Protein AF-K7FN26-F1 (afdb_monomer_lite)

Structure (mmCIF, N/CA/C/O backbone):
data_AF-K7FN26-F1
#
_entry.id   AF-K7FN26-F1
#
loop_
_atom_site.group_PDB
_atom_site.id
_atom_site.type_symbol
_atom_site.label_atom_id
_atom_site.label_alt_id
_atom_site.label_comp_id
_atom_site.label_asym_id
_atom_site.label_entity_id
_atom_site.label_seq_id
_atom_site.pdbx_PDB_ins_code
_atom_site.Cartn_x
_atom_site.Cartn_y
_atom_site.Cartn_z
_atom_site.occupancy
_atom_site.B_iso_or_equiv
_atom_site.auth_seq_id
_atom_site.auth_comp_id
_atom_site.auth_asym_id
_atom_site.auth_atom_id
_atom_site.pdbx_PDB_model_num
ATOM 1 N N . MET A 1 1 ? 41.117 -0.988 64.683 1.00 46.25 1 MET A N 1
ATOM 2 C CA . MET A 1 1 ? 39.860 -1.754 64.800 1.00 46.25 1 MET A CA 1
ATOM 3 C C . MET A 1 1 ? 40.185 -3.238 64.820 1.00 46.25 1 MET A C 1
ATOM 5 O O . MET A 1 1 ? 40.950 -3.681 63.975 1.00 46.25 1 MET A O 1
ATOM 9 N N . MET A 1 2 ? 39.641 -3.972 65.790 1.00 44.50 2 MET A N 1
ATOM 10 C CA . MET A 1 2 ? 39.672 -5.438 65.828 1.00 44.50 2 MET A CA 1
ATOM 11 C C . MET A 1 2 ? 38.716 -5.979 64.754 1.00 44.50 2 MET A C 1
ATOM 13 O O . MET A 1 2 ? 37.609 -5.458 64.628 1.00 44.50 2 MET A O 1
ATOM 17 N N . CYS A 1 3 ? 39.103 -7.019 64.018 1.00 46.50 3 CYS A N 1
ATOM 18 C CA . CYS A 1 3 ? 38.171 -7.849 63.253 1.00 46.50 3 CYS A CA 1
ATOM 19 C C . CYS A 1 3 ? 38.492 -9.327 63.509 1.00 46.50 3 CYS A C 1
ATOM 21 O O . CYS A 1 3 ? 39.639 -9.758 63.420 1.00 46.50 3 CYS A O 1
ATOM 23 N N . VAL A 1 4 ? 37.442 -10.035 63.914 1.00 48.75 4 VAL A N 1
ATOM 24 C CA . VAL A 1 4 ? 37.357 -11.402 64.445 1.00 48.75 4 VAL A CA 1
ATOM 25 C C . VAL A 1 4 ? 37.597 -12.450 63.340 1.00 48.75 4 VAL A C 1
ATOM 27 O O . VAL A 1 4 ? 37.192 -12.202 62.204 1.00 48.75 4 VAL A O 1
ATOM 30 N N . PRO A 1 5 ? 38.199 -13.624 63.626 1.00 56.97 5 PRO A N 1
ATOM 31 C CA . PRO A 1 5 ? 38.381 -14.692 62.640 1.00 56.97 5 PRO A CA 1
ATOM 32 C C . PRO A 1 5 ? 37.195 -15.674 62.627 1.00 56.97 5 PRO A C 1
ATOM 34 O O . PRO A 1 5 ? 36.808 -16.165 63.683 1.00 56.97 5 PRO A O 1
ATOM 37 N N . LEU A 1 6 ? 36.658 -16.016 61.448 1.00 45.41 6 LEU A N 1
ATOM 38 C CA . LEU A 1 6 ? 35.730 -17.143 61.211 1.00 45.41 6 LEU A CA 1
ATOM 39 C C . LEU A 1 6 ? 35.846 -17.626 59.741 1.00 45.41 6 LEU A C 1
ATOM 41 O O . LEU A 1 6 ? 36.320 -16.868 58.897 1.00 45.41 6 LEU A O 1
ATOM 45 N N . PRO A 1 7 ? 35.381 -18.840 59.387 1.00 49.19 7 PRO A N 1
ATOM 46 C CA . PRO A 1 7 ? 36.044 -20.125 59.576 1.00 49.19 7 PRO A CA 1
ATOM 47 C C . PRO A 1 7 ? 36.471 -20.741 58.222 1.00 49.19 7 PRO A C 1
ATOM 49 O O . PRO A 1 7 ? 36.108 -20.273 57.146 1.00 49.19 7 PRO A O 1
ATOM 52 N N . SER A 1 8 ? 37.265 -21.808 58.287 1.00 56.47 8 SER A N 1
ATOM 53 C CA . SER A 1 8 ? 37.773 -22.609 57.165 1.00 56.47 8 SER A CA 1
ATOM 54 C C . SER A 1 8 ? 36.706 -22.988 56.128 1.00 56.47 8 SER A C 1
ATOM 56 O O . SER A 1 8 ? 35.811 -23.778 56.424 1.00 56.47 8 SER A O 1
ATOM 58 N N . ALA A 1 9 ? 36.860 -22.485 54.899 1.00 49.41 9 ALA A N 1
ATOM 59 C CA . ALA A 1 9 ? 36.151 -22.977 53.724 1.00 49.41 9 ALA A CA 1
ATOM 60 C C . ALA A 1 9 ? 37.035 -23.975 52.962 1.00 49.41 9 ALA A C 1
ATOM 62 O O . ALA A 1 9 ? 38.175 -23.682 52.594 1.00 49.41 9 ALA A O 1
ATOM 63 N N . ASP A 1 10 ? 36.468 -25.159 52.778 1.00 57.00 10 ASP A N 1
ATOM 64 C CA . ASP A 1 10 ? 36.908 -26.292 51.974 1.00 57.00 10 ASP A CA 1
ATOM 65 C C . ASP A 1 10 ? 37.648 -25.876 50.685 1.00 57.00 10 ASP A C 1
ATOM 67 O O . ASP A 1 10 ? 37.103 -25.191 49.813 1.00 57.00 10 ASP A O 1
ATOM 71 N N . LYS A 1 11 ? 38.922 -26.267 50.557 1.00 59.78 11 LYS A N 1
ATOM 72 C CA . LYS A 1 11 ? 39.719 -26.019 49.349 1.00 59.78 11 LYS A CA 1
ATOM 73 C C . LYS A 1 11 ? 39.286 -27.015 48.279 1.00 59.78 11 LYS A C 1
ATOM 75 O O . LYS A 1 11 ? 39.733 -28.155 48.284 1.00 59.78 11 LYS A O 1
ATOM 80 N N . ASN A 1 12 ? 38.439 -26.572 47.355 1.00 60.25 12 ASN A N 1
ATOM 81 C CA . ASN A 1 12 ? 38.025 -27.360 46.198 1.00 60.25 12 ASN A CA 1
ATOM 82 C C . ASN A 1 12 ? 39.267 -27.776 45.365 1.00 60.25 12 ASN A C 1
ATOM 84 O O . ASN A 1 12 ? 39.916 -26.897 44.788 1.00 60.25 12 ASN A O 1
ATOM 88 N N . PRO A 1 13 ? 39.631 -29.073 45.284 1.00 61.75 13 PRO A N 1
ATOM 89 C CA . PRO A 1 13 ? 40.887 -29.521 44.671 1.00 61.75 13 PRO A CA 1
ATOM 90 C C . PRO A 1 13 ? 40.913 -29.386 43.139 1.00 61.75 13 PRO A C 1
ATOM 92 O O . PRO A 1 13 ? 41.942 -29.638 42.522 1.00 61.75 13 PRO A O 1
ATOM 95 N N . ALA A 1 14 ? 39.804 -28.976 42.513 1.00 63.62 14 ALA A N 1
ATOM 96 C CA . ALA A 1 14 ? 39.712 -28.769 41.067 1.00 63.62 14 ALA A CA 1
ATOM 97 C C . ALA A 1 14 ? 40.088 -27.345 40.609 1.00 63.62 14 ALA A C 1
ATOM 99 O O . ALA A 1 14 ? 40.192 -27.093 39.409 1.00 63.62 14 ALA A O 1
ATOM 100 N N . LEU A 1 15 ? 40.285 -26.400 41.534 1.00 62.78 15 LEU A N 1
ATOM 101 C CA . LEU A 1 15 ? 40.642 -25.019 41.205 1.00 62.78 15 LEU A CA 1
ATOM 102 C C . LEU A 1 15 ? 42.152 -24.798 41.350 1.00 62.78 15 LEU A C 1
ATOM 104 O O . LEU A 1 15 ? 42.611 -24.089 42.244 1.00 62.78 15 LEU A O 1
ATOM 108 N N . GLU A 1 16 ? 42.940 -25.392 40.451 1.00 65.25 16 GLU A N 1
ATOM 109 C CA . GLU A 1 16 ? 44.344 -25.003 40.299 1.00 65.25 16 GLU A CA 1
ATOM 110 C C . GLU A 1 16 ? 44.446 -23.636 39.613 1.00 65.25 16 GLU A C 1
ATOM 112 O O . GLU A 1 16 ? 43.967 -23.421 38.494 1.00 65.25 16 GLU A O 1
ATOM 117 N N . ILE A 1 17 ? 45.121 -22.697 40.276 1.00 68.12 17 ILE A N 1
ATOM 118 C CA . ILE A 1 17 ? 45.441 -21.385 39.715 1.00 68.12 17 ILE A 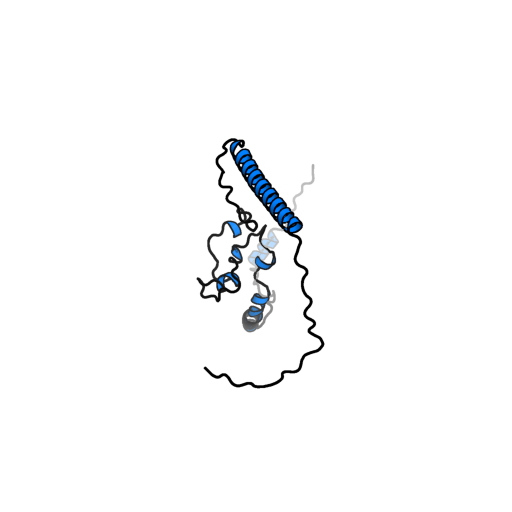CA 1
ATOM 119 C C . ILE A 1 17 ? 46.495 -21.582 38.616 1.00 68.12 17 ILE A C 1
ATOM 121 O O . ILE A 1 17 ? 47.694 -21.637 38.883 1.00 68.12 17 ILE A O 1
ATOM 125 N N . ARG A 1 18 ? 46.064 -21.672 37.353 1.00 67.81 18 ARG A N 1
ATOM 126 C CA . ARG A 1 18 ? 46.984 -21.649 36.206 1.00 67.81 18 ARG A CA 1
ATOM 127 C C . ARG A 1 18 ? 47.485 -20.226 35.973 1.00 67.81 18 ARG A C 1
ATOM 129 O O . ARG A 1 18 ? 46.754 -19.368 35.480 1.00 67.81 18 ARG A O 1
ATOM 136 N N . TYR A 1 19 ? 48.746 -19.974 36.314 1.00 66.81 19 TYR A N 1
ATOM 137 C CA . TYR A 1 19 ? 49.390 -18.686 36.073 1.00 66.81 19 TYR A CA 1
ATOM 138 C C . TYR A 1 19 ? 49.614 -18.470 34.568 1.00 66.81 19 TYR A C 1
ATOM 140 O O . TYR A 1 19 ? 50.294 -19.250 33.900 1.00 66.81 19 TYR A O 1
ATOM 148 N N . ARG A 1 20 ? 49.036 -17.402 34.007 1.00 60.53 20 ARG A N 1
ATOM 149 C CA . ARG A 1 20 ? 49.231 -17.036 32.598 1.00 60.53 20 ARG A CA 1
ATOM 150 C C . ARG A 1 20 ? 50.618 -16.416 32.440 1.00 60.53 20 ARG A C 1
ATOM 152 O O . ARG A 1 20 ? 50.865 -15.330 32.959 1.00 60.53 20 ARG A O 1
ATOM 159 N N . HIS A 1 21 ? 51.515 -17.088 31.716 1.00 70.56 21 HIS A N 1
ATOM 160 C CA . HIS A 1 21 ? 52.856 -16.562 31.451 1.00 70.56 21 HIS A CA 1
ATOM 161 C C . HIS A 1 21 ? 52.792 -15.161 30.829 1.00 70.56 21 HIS A C 1
ATOM 163 O O . HIS A 1 21 ? 52.072 -14.918 29.854 1.00 70.56 21 HIS A O 1
ATOM 169 N N . LYS A 1 22 ? 53.558 -14.239 31.420 1.00 64.62 22 LYS A N 1
ATOM 170 C CA . LYS A 1 22 ? 53.664 -12.849 30.980 1.00 64.62 22 LYS A CA 1
ATOM 171 C C . LYS A 1 22 ? 54.277 -12.819 29.579 1.00 64.62 22 LYS A C 1
ATOM 173 O O . LYS A 1 22 ? 55.342 -13.385 29.347 1.00 64.62 22 LYS A O 1
ATOM 178 N N . LYS A 1 23 ? 53.566 -12.200 28.636 1.00 58.09 23 LYS A N 1
ATOM 179 C CA . LYS A 1 23 ? 53.992 -12.077 27.240 1.00 58.09 23 LYS A CA 1
ATOM 180 C C . LYS A 1 23 ? 55.299 -11.270 27.195 1.00 58.09 23 LYS A C 1
ATOM 182 O O . LYS A 1 23 ? 55.423 -10.282 27.914 1.00 58.09 23 LYS A O 1
ATOM 187 N N . SER A 1 24 ? 56.283 -11.718 26.412 1.00 66.06 24 SER A N 1
ATOM 188 C CA . SER A 1 24 ? 57.562 -11.010 26.297 1.00 66.06 24 SER A CA 1
ATOM 189 C C . SER A 1 24 ? 57.347 -9.609 25.722 1.00 66.06 24 SER A C 1
ATOM 191 O O . SER A 1 24 ? 56.498 -9.405 24.851 1.00 66.06 24 SER A O 1
ATOM 193 N N . LYS A 1 25 ? 58.143 -8.651 26.206 1.00 67.44 25 LYS A N 1
ATOM 194 C CA . LYS A 1 25 ? 58.096 -7.232 25.821 1.00 67.44 25 LYS A CA 1
ATOM 195 C C . LYS A 1 25 ? 58.201 -7.031 24.300 1.00 67.44 25 LYS A C 1
ATOM 197 O O . LYS A 1 25 ? 57.577 -6.124 23.755 1.00 67.44 25 LYS A O 1
ATOM 202 N N . ASP A 1 26 ? 58.928 -7.903 23.603 1.00 66.00 26 ASP A N 1
ATOM 203 C CA . ASP A 1 26 ? 59.074 -7.873 22.142 1.00 66.00 26 ASP A CA 1
ATOM 204 C C . ASP A 1 26 ? 57.768 -8.213 21.408 1.00 66.00 26 ASP A C 1
ATOM 206 O O . ASP A 1 26 ? 57.387 -7.538 20.452 1.00 66.00 26 ASP A O 1
ATOM 210 N N . LYS A 1 27 ? 57.005 -9.184 21.922 1.00 66.62 27 LYS A N 1
ATOM 211 C CA . LYS A 1 27 ? 55.734 -9.638 21.334 1.00 66.62 27 LYS A CA 1
ATOM 212 C C . LYS A 1 27 ? 54.563 -8.683 21.623 1.00 66.62 27 LYS A C 1
ATOM 214 O O . LYS A 1 27 ? 53.466 -8.856 21.083 1.00 66.62 27 LYS A O 1
ATOM 219 N N . GLU A 1 28 ? 54.759 -7.710 22.512 1.00 67.56 28 GLU A N 1
ATOM 220 C CA . GLU A 1 28 ? 53.859 -6.563 22.694 1.00 67.56 28 GLU A CA 1
ATOM 221 C C . GLU A 1 28 ? 54.173 -5.451 21.683 1.00 67.56 28 GLU A C 1
ATOM 223 O O . GLU A 1 28 ? 53.250 -4.946 21.047 1.00 67.56 28 GLU A O 1
ATOM 228 N N . ARG A 1 29 ? 55.462 -5.158 21.447 1.00 70.25 29 ARG A N 1
ATOM 229 C CA . ARG A 1 29 ? 55.919 -4.179 20.442 1.00 70.25 29 ARG A CA 1
ATOM 230 C C . ARG A 1 29 ? 55.569 -4.573 19.009 1.00 70.25 29 ARG A C 1
ATOM 232 O O . ARG A 1 29 ? 55.258 -3.707 18.200 1.00 70.25 29 ARG A O 1
ATOM 239 N N . GLU A 1 30 ? 55.611 -5.861 18.674 1.00 68.75 30 GLU A N 1
ATOM 240 C CA . GLU A 1 30 ? 55.122 -6.348 17.373 1.00 68.75 30 GLU A CA 1
ATOM 241 C C . GLU A 1 30 ? 53.628 -6.084 17.185 1.00 68.75 30 GLU A C 1
ATOM 243 O O . GLU A 1 30 ? 53.237 -5.479 16.195 1.00 68.75 30 GLU A O 1
ATOM 248 N N . GLY A 1 31 ? 52.802 -6.404 18.185 1.00 72.06 31 GLY A N 1
ATOM 249 C CA . GLY A 1 31 ? 51.358 -6.171 18.095 1.00 72.06 31 GLY A CA 1
ATOM 250 C C . GLY A 1 31 ? 50.958 -4.692 18.034 1.00 72.06 31 GLY A C 1
ATOM 251 O O . GLY A 1 31 ? 49.868 -4.374 17.565 1.00 72.06 31 GLY A O 1
ATOM 252 N N . GLU A 1 32 ? 51.804 -3.781 18.517 1.00 76.56 32 GLU A N 1
ATOM 253 C CA . GLU A 1 32 ? 51.604 -2.335 18.373 1.00 76.56 32 GLU A CA 1
ATOM 254 C C . GLU A 1 32 ? 51.946 -1.851 16.956 1.00 76.56 32 GLU A C 1
ATOM 256 O O . GLU A 1 32 ? 51.178 -1.082 16.376 1.00 76.56 32 GLU A O 1
ATOM 261 N N . ARG A 1 33 ? 53.026 -2.380 16.361 1.00 76.25 33 ARG A N 1
ATOM 262 C CA . ARG A 1 33 ? 53.406 -2.112 14.964 1.00 76.25 33 ARG A CA 1
ATOM 263 C C . ARG A 1 33 ? 52.339 -2.594 13.977 1.00 76.25 33 ARG A C 1
ATOM 265 O O . ARG A 1 33 ? 51.912 -1.804 13.140 1.00 76.25 33 ARG A O 1
ATOM 272 N N . ASP A 1 34 ? 51.820 -3.810 14.149 1.00 78.88 34 ASP A N 1
ATOM 273 C CA . ASP A 1 34 ? 50.766 -4.367 13.281 1.00 78.88 34 ASP A CA 1
ATOM 274 C C . ASP A 1 34 ? 49.468 -3.540 13.328 1.00 78.88 34 ASP A C 1
ATOM 276 O O . ASP A 1 34 ? 48.755 -3.382 12.333 1.00 78.88 34 ASP A O 1
ATOM 280 N N . ARG A 1 35 ? 49.130 -2.996 14.506 1.00 79.81 35 ARG A N 1
ATOM 281 C CA . ARG A 1 35 ? 47.957 -2.123 14.668 1.00 79.81 35 ARG A CA 1
ATOM 282 C C . ARG A 1 35 ? 48.154 -0.780 13.977 1.00 79.81 35 ARG A C 1
ATOM 284 O O . ARG A 1 35 ? 47.208 -0.306 13.352 1.00 79.81 35 ARG A O 1
ATOM 291 N N . ALA A 1 36 ? 49.347 -0.196 14.082 1.00 86.12 36 ALA A N 1
ATOM 292 C CA . ALA A 1 36 ? 49.683 1.049 13.401 1.00 86.12 36 ALA A CA 1
ATOM 293 C C . ALA A 1 36 ? 49.643 0.874 11.874 1.00 86.12 36 ALA A C 1
ATOM 295 O O . ALA A 1 36 ? 49.016 1.675 11.187 1.00 86.12 36 ALA A O 1
ATOM 296 N N . GLU A 1 37 ? 50.207 -0.218 11.351 1.00 89.62 37 GLU A N 1
ATOM 297 C CA . GLU A 1 37 ? 50.178 -0.534 9.918 1.00 89.62 37 GLU A CA 1
ATOM 298 C C . GLU A 1 37 ? 48.743 -0.681 9.392 1.00 89.62 37 GLU A C 1
ATOM 300 O O . GLU A 1 37 ? 48.385 -0.130 8.348 1.00 89.62 37 GLU A O 1
ATOM 305 N N . LYS A 1 38 ? 47.875 -1.366 10.146 1.00 85.44 38 LYS A N 1
ATOM 306 C CA . LYS A 1 38 ? 46.468 -1.534 9.770 1.00 85.44 38 LYS A CA 1
ATOM 307 C C . LYS A 1 38 ? 45.685 -0.215 9.774 1.00 85.44 38 LYS A C 1
ATOM 309 O O . LYS A 1 38 ? 44.804 -0.038 8.930 1.00 85.44 38 LYS A O 1
ATOM 314 N N . ASP A 1 39 ? 45.968 0.689 10.712 1.00 89.06 39 ASP A N 1
ATOM 315 C CA . ASP A 1 39 ? 45.304 1.998 10.769 1.00 89.06 39 ASP A CA 1
ATOM 316 C C . ASP A 1 39 ? 45.756 2.909 9.617 1.00 89.06 39 ASP A C 1
ATOM 318 O O . ASP A 1 39 ? 44.926 3.546 8.967 1.00 89.06 39 ASP A O 1
ATOM 322 N N . GLU A 1 40 ? 47.044 2.874 9.271 1.00 90.62 40 GLU A N 1
ATOM 323 C CA . GLU A 1 40 ? 47.588 3.566 8.098 1.00 90.62 40 GLU A CA 1
ATOM 324 C C . GLU A 1 40 ? 46.989 3.033 6.787 1.00 90.62 40 GLU A C 1
ATOM 326 O O . GLU A 1 40 ? 46.565 3.812 5.930 1.00 90.62 40 GLU A O 1
ATOM 331 N N . LEU A 1 41 ? 46.835 1.711 6.651 1.00 90.31 41 LEU A N 1
ATOM 332 C CA . LEU A 1 41 ? 46.174 1.109 5.490 1.00 90.31 41 LEU A CA 1
ATOM 333 C C . LEU A 1 41 ? 44.708 1.560 5.370 1.00 90.31 41 LEU A C 1
ATOM 335 O O . LEU A 1 41 ? 44.220 1.836 4.271 1.00 90.31 41 LEU A O 1
ATOM 339 N N . ARG A 1 42 ? 44.002 1.674 6.502 1.00 89.94 42 ARG A N 1
ATOM 340 C CA . ARG A 1 42 ? 42.615 2.154 6.549 1.00 89.94 42 ARG A CA 1
ATOM 341 C C . ARG A 1 42 ? 42.507 3.625 6.143 1.00 89.94 42 ARG A C 1
ATOM 343 O O . ARG A 1 42 ? 41.605 3.955 5.372 1.00 89.94 42 ARG A O 1
ATOM 350 N N . LYS A 1 43 ? 43.413 4.490 6.611 1.00 91.00 43 LYS A N 1
ATOM 351 C CA . LYS A 1 43 ? 43.468 5.901 6.189 1.00 91.00 43 LYS A CA 1
ATOM 352 C C . LYS A 1 43 ? 43.749 6.023 4.695 1.00 91.00 43 LYS A C 1
ATOM 354 O O . LYS A 1 43 ? 43.023 6.728 4.000 1.00 91.00 43 LYS A O 1
ATOM 359 N N . LYS A 1 44 ? 44.717 5.259 4.180 1.00 90.94 44 LYS A N 1
ATOM 360 C CA . LYS A 1 44 ? 45.062 5.244 2.752 1.00 90.94 44 LYS A CA 1
ATOM 361 C C . LYS A 1 44 ? 43.897 4.774 1.875 1.00 90.94 44 LYS A C 1
ATOM 363 O O . LYS A 1 44 ? 43.637 5.354 0.827 1.00 90.94 44 LYS A O 1
ATOM 368 N N . ALA A 1 45 ? 43.141 3.766 2.316 1.00 86.31 45 ALA A N 1
ATOM 369 C CA . ALA A 1 45 ? 41.930 3.327 1.620 1.00 86.31 45 ALA A CA 1
ATOM 370 C C . ALA A 1 45 ? 40.832 4.407 1.609 1.00 86.31 45 ALA A C 1
ATOM 372 O O . ALA A 1 45 ? 40.129 4.567 0.611 1.00 86.31 45 ALA A O 1
ATOM 373 N N . GLN A 1 46 ? 40.694 5.166 2.700 1.00 86.62 46 GLN A N 1
ATOM 374 C CA . GLN A 1 46 ? 39.743 6.273 2.785 1.00 86.62 46 GLN A CA 1
ATOM 375 C C . GLN A 1 46 ? 40.134 7.431 1.855 1.00 86.62 46 GLN A C 1
ATOM 377 O O . GLN A 1 46 ? 39.269 7.999 1.193 1.00 86.62 46 GLN A O 1
ATOM 382 N N . GLU A 1 47 ? 41.426 7.738 1.753 1.00 84.56 47 GLU A N 1
ATOM 383 C CA . GLU A 1 47 ? 41.959 8.750 0.837 1.00 84.56 47 GLU A CA 1
ATOM 384 C C . GLU A 1 47 ? 41.726 8.371 -0.635 1.00 84.56 47 GLU A C 1
ATOM 386 O O . GLU A 1 47 ? 41.185 9.167 -1.403 1.00 84.56 47 GLU A O 1
ATOM 391 N N . LEU A 1 48 ? 42.007 7.117 -1.008 1.00 81.31 48 LEU A N 1
ATOM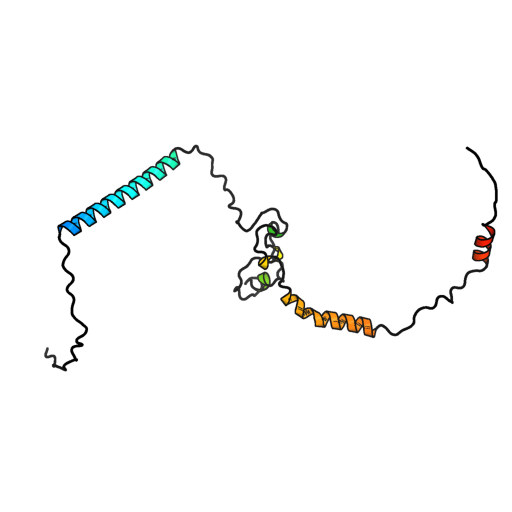 392 C CA . LEU A 1 48 ? 41.761 6.597 -2.361 1.00 81.31 48 LEU A CA 1
ATOM 393 C C . LEU A 1 48 ? 40.275 6.611 -2.757 1.00 81.31 48 LEU A C 1
ATOM 395 O O . LEU A 1 48 ? 39.949 6.755 -3.938 1.00 81.31 48 LEU A O 1
ATOM 399 N N . ALA A 1 49 ? 39.362 6.459 -1.794 1.00 81.56 49 ALA A N 1
ATOM 400 C CA . ALA A 1 49 ? 37.925 6.563 -2.040 1.00 81.56 49 ALA A CA 1
ATOM 401 C C . ALA A 1 49 ? 37.479 8.016 -2.290 1.00 81.56 49 ALA A C 1
ATOM 403 O O . ALA A 1 49 ? 36.573 8.258 -3.091 1.00 81.56 49 ALA A O 1
ATOM 404 N N . LEU A 1 50 ? 38.116 8.990 -1.631 1.00 75.12 50 LEU A N 1
ATOM 405 C CA . LEU A 1 50 ? 37.825 10.413 -1.824 1.00 75.12 50 LEU A CA 1
ATOM 406 C C . LEU A 1 50 ? 38.335 10.923 -3.177 1.00 75.12 50 LEU A C 1
ATOM 408 O O . LEU A 1 50 ? 37.640 11.711 -3.819 1.00 75.12 50 LEU A O 1
ATOM 412 N N . ASP A 1 51 ? 39.497 10.452 -3.635 1.00 73.56 51 ASP A N 1
ATOM 413 C CA . ASP A 1 51 ? 40.063 10.846 -4.931 1.00 73.56 51 ASP A CA 1
ATOM 414 C C . ASP A 1 51 ? 39.258 10.283 -6.119 1.00 73.56 51 ASP A C 1
ATOM 416 O O . ASP A 1 51 ? 38.913 11.013 -7.051 1.00 73.56 51 ASP A O 1
ATOM 420 N N . GLN A 1 52 ? 38.792 9.030 -6.018 1.00 69.44 52 GLN A N 1
ATOM 421 C CA . GLN A 1 52 ? 37.845 8.446 -6.984 1.00 69.44 52 GLN A CA 1
ATOM 422 C C . GLN A 1 52 ? 36.535 9.242 -7.098 1.00 69.44 52 GLN A C 1
ATOM 424 O O . GLN A 1 52 ? 35.942 9.314 -8.174 1.00 69.44 52 GLN A O 1
ATOM 429 N N . SER A 1 53 ? 36.098 9.884 -6.012 1.00 63.00 53 SER A N 1
ATOM 430 C CA . SER A 1 53 ? 34.900 10.731 -6.006 1.00 63.00 53 SER A CA 1
ATOM 431 C C . SER A 1 53 ? 35.112 12.073 -6.729 1.00 63.00 53 SER A C 1
ATOM 433 O O . SER A 1 53 ? 34.159 12.659 -7.237 1.00 63.00 53 SER A O 1
ATOM 435 N N . ARG A 1 54 ? 36.359 12.560 -6.826 1.00 65.69 54 ARG A N 1
ATOM 436 C CA . ARG A 1 54 ? 36.707 13.829 -7.496 1.00 65.69 54 ARG A CA 1
ATOM 437 C C . ARG A 1 54 ? 36.903 13.689 -9.010 1.00 65.69 54 ARG A C 1
ATOM 439 O O . ARG A 1 54 ? 36.731 14.672 -9.726 1.00 65.69 54 ARG A O 1
ATOM 446 N N . GLY A 1 55 ? 37.225 12.490 -9.503 1.00 57.97 55 GLY A N 1
ATOM 447 C CA . GLY A 1 55 ? 37.445 12.213 -10.932 1.00 57.97 55 GLY A CA 1
ATOM 448 C C . GLY A 1 55 ? 36.184 11.888 -11.749 1.00 57.97 55 GLY A C 1
ATOM 449 O O . GLY A 1 55 ? 36.230 11.883 -12.980 1.00 57.97 55 GLY A O 1
ATOM 450 N N . SER A 1 56 ? 35.043 11.630 -11.102 1.00 59.28 56 SER A N 1
ATOM 451 C CA . SER A 1 56 ? 33.781 11.373 -11.802 1.00 59.28 56 SER A CA 1
ATOM 452 C C . SER A 1 56 ? 33.114 12.691 -12.184 1.00 59.28 56 SER A C 1
ATOM 454 O O . SER A 1 56 ? 32.640 13.433 -11.325 1.00 59.28 56 SER A O 1
ATOM 456 N N . LYS A 1 57 ? 33.052 12.977 -13.489 1.00 54.91 57 LYS A N 1
ATOM 457 C CA . LYS A 1 57 ? 32.340 14.128 -14.054 1.00 54.91 57 LYS A CA 1
ATOM 458 C C . LYS A 1 57 ? 30.959 14.286 -13.408 1.00 54.91 57 LYS A C 1
ATOM 460 O O . LYS A 1 57 ? 30.171 13.343 -13.350 1.00 54.91 57 LYS A O 1
ATOM 465 N N . PHE A 1 58 ? 30.704 15.504 -12.945 1.00 54.84 58 PHE A N 1
ATOM 466 C CA . PHE A 1 58 ? 29.455 16.005 -12.390 1.00 54.84 58 PHE A CA 1
ATOM 467 C C . PHE A 1 58 ? 28.285 15.734 -13.348 1.00 54.84 58 PHE A C 1
ATOM 469 O O . PHE A 1 58 ? 27.971 16.532 -14.226 1.00 54.84 58 PHE A O 1
ATOM 476 N N . SER A 1 59 ? 27.636 14.586 -13.183 1.00 57.16 59 SER A N 1
ATOM 477 C CA . SER A 1 59 ? 26.201 14.493 -13.409 1.00 57.16 59 SER A CA 1
ATOM 478 C C . SER A 1 59 ? 25.560 14.792 -12.054 1.00 57.16 59 SER A C 1
ATOM 480 O O . SER A 1 59 ? 25.989 14.206 -11.052 1.00 57.16 59 SER A O 1
ATOM 482 N N . PRO A 1 60 ? 24.591 15.723 -11.958 1.00 53.59 60 PRO A N 1
ATOM 483 C CA . PRO A 1 60 ? 23.839 15.860 -10.722 1.00 53.59 60 PRO A CA 1
ATOM 484 C C . PRO A 1 60 ? 23.269 14.474 -10.412 1.00 53.59 60 PRO A C 1
ATOM 486 O O . PRO A 1 60 ? 22.839 13.795 -11.353 1.00 53.59 60 PRO A O 1
ATOM 489 N N . PRO A 1 61 ? 23.269 14.012 -9.148 1.00 51.91 61 PRO A N 1
ATOM 490 C CA . PRO A 1 61 ? 22.552 12.804 -8.822 1.00 51.91 61 PRO A CA 1
ATOM 491 C C . PRO A 1 61 ? 21.099 13.144 -9.126 1.00 51.91 61 PRO A C 1
ATOM 493 O O . PRO A 1 61 ? 20.419 13.784 -8.323 1.00 51.91 61 PRO A O 1
ATOM 496 N N . GLN A 1 62 ? 20.615 12.750 -10.311 1.00 59.28 62 GLN A N 1
ATOM 497 C CA . GLN A 1 62 ? 19.206 12.478 -10.484 1.00 59.28 62 GLN A CA 1
ATOM 498 C C . GLN A 1 62 ? 18.891 11.655 -9.257 1.00 59.28 62 GLN A C 1
ATOM 500 O O . GLN A 1 62 ? 19.509 10.608 -9.041 1.00 59.28 62 GLN A O 1
ATOM 505 N N . GLN A 1 63 ? 18.042 12.202 -8.392 1.00 58.47 63 GLN A N 1
ATOM 506 C CA . GLN A 1 63 ? 17.430 11.437 -7.338 1.00 58.47 63 GLN A CA 1
ATOM 507 C C . GLN A 1 63 ? 16.770 10.287 -8.083 1.00 58.47 63 GLN A C 1
ATOM 509 O O . GLN A 1 63 ? 15.656 10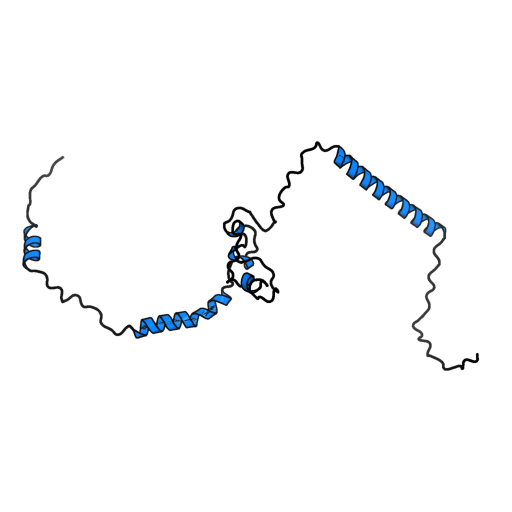.413 -8.585 1.00 58.47 63 GLN A O 1
ATOM 514 N N . GLN A 1 64 ? 17.496 9.182 -8.253 1.00 59.75 64 GLN A N 1
ATOM 515 C CA . GLN A 1 64 ? 16.917 7.909 -8.573 1.00 59.75 64 GLN A CA 1
ATOM 516 C C . GLN A 1 64 ? 16.023 7.713 -7.374 1.00 59.75 64 GLN A C 1
ATOM 518 O O . GLN A 1 64 ? 16.494 7.335 -6.301 1.00 59.75 64 GLN A O 1
ATOM 523 N N . ILE A 1 65 ? 14.759 8.115 -7.522 1.00 61.72 65 ILE A N 1
ATOM 524 C CA . ILE A 1 65 ? 13.687 7.771 -6.614 1.00 61.72 65 ILE A CA 1
ATOM 525 C C . ILE A 1 65 ? 13.902 6.281 -6.456 1.00 61.72 65 ILE A C 1
ATOM 527 O O . ILE A 1 65 ? 13.714 5.537 -7.422 1.00 61.72 65 ILE A O 1
ATOM 531 N N . LYS A 1 66 ? 14.453 5.867 -5.308 1.00 65.56 66 LYS A N 1
ATOM 532 C CA . LYS A 1 66 ? 14.793 4.474 -5.039 1.00 65.56 66 LYS A CA 1
ATOM 533 C C . LYS A 1 66 ? 13.450 3.781 -4.926 1.00 65.56 66 LYS A C 1
ATOM 535 O O . LYS A 1 66 ? 12.887 3.665 -3.839 1.00 65.56 66 LYS A O 1
ATOM 540 N N . ARG A 1 67 ? 12.869 3.445 -6.082 1.00 70.06 67 ARG A N 1
ATOM 541 C CA . ARG A 1 67 ? 11.558 2.826 -6.201 1.00 70.06 67 ARG A CA 1
ATOM 542 C C . ARG A 1 67 ? 11.656 1.575 -5.347 1.00 70.06 67 ARG A C 1
ATOM 544 O O . ARG A 1 67 ? 12.541 0.749 -5.561 1.00 70.06 67 ARG A O 1
ATOM 551 N N . SER A 1 68 ? 10.812 1.501 -4.317 1.00 84.19 68 SER A N 1
ATOM 552 C CA . SER A 1 68 ? 10.810 0.390 -3.367 1.00 84.19 68 SER A CA 1
ATOM 553 C C . SER A 1 68 ? 10.897 -0.934 -4.126 1.00 84.19 68 SER A C 1
ATOM 555 O O . SER A 1 68 ? 10.138 -1.145 -5.072 1.00 84.19 68 SER A O 1
ATOM 557 N N . ALA A 1 69 ? 11.769 -1.850 -3.695 1.00 93.12 69 ALA A N 1
ATOM 558 C CA . ALA A 1 69 ? 11.939 -3.155 -4.343 1.00 93.12 69 ALA A CA 1
ATOM 559 C C . ALA A 1 69 ? 10.620 -3.950 -4.463 1.00 93.12 69 ALA A C 1
ATOM 561 O O . ALA A 1 69 ? 10.492 -4.839 -5.298 1.00 93.12 69 ALA A O 1
ATOM 562 N N . ARG A 1 70 ? 9.613 -3.617 -3.643 1.00 95.06 70 ARG A N 1
ATOM 563 C CA . ARG A 1 70 ? 8.283 -4.242 -3.630 1.00 95.06 70 ARG A CA 1
ATOM 564 C C . ARG A 1 70 ? 7.213 -3.451 -4.389 1.00 95.06 70 ARG A C 1
ATOM 566 O O . ARG A 1 70 ? 6.037 -3.765 -4.258 1.00 95.06 70 ARG A O 1
ATOM 573 N N . MET A 1 71 ? 7.585 -2.440 -5.174 1.00 95.75 71 MET A N 1
ATOM 574 C CA . MET A 1 71 ? 6.666 -1.621 -5.973 1.00 95.75 71 MET A CA 1
ATOM 575 C C . MET A 1 71 ? 7.176 -1.510 -7.410 1.00 95.75 71 MET A C 1
ATOM 577 O O . MET A 1 71 ? 8.341 -1.188 -7.629 1.00 95.75 71 MET A O 1
ATOM 581 N N . CYS A 1 72 ? 6.326 -1.812 -8.395 1.00 96.38 72 CYS A N 1
ATOM 582 C CA . CYS A 1 72 ? 6.658 -1.563 -9.802 1.00 96.38 72 CYS A CA 1
ATOM 583 C C . CYS A 1 72 ? 6.404 -0.100 -10.189 1.00 96.38 72 CYS A C 1
ATOM 585 O O . CYS A 1 72 ? 7.093 0.419 -11.054 1.00 96.38 72 CYS A O 1
ATOM 587 N N . GLY A 1 73 ? 5.470 0.578 -9.509 1.00 95.25 73 GLY A N 1
ATOM 588 C CA . GLY A 1 73 ? 5.086 1.965 -9.798 1.00 95.25 73 GLY A CA 1
ATOM 589 C C . GLY A 1 73 ? 4.019 2.104 -10.888 1.00 95.25 73 GLY A C 1
ATOM 590 O O . GLY A 1 73 ? 3.415 3.161 -10.998 1.00 95.25 73 GLY A O 1
ATOM 591 N N . GLU A 1 74 ? 3.740 1.034 -11.634 1.00 96.62 74 GLU A N 1
ATOM 592 C CA . GLU A 1 74 ? 2.887 1.081 -12.829 1.00 96.62 74 GLU A CA 1
ATOM 593 C C . GLU A 1 74 ? 1.589 0.285 -12.694 1.00 96.62 74 GLU A C 1
ATOM 595 O O . GLU A 1 74 ? 0.649 0.553 -13.424 1.00 96.62 74 GLU A O 1
ATOM 600 N N . CYS A 1 75 ? 1.483 -0.677 -11.773 1.00 96.44 75 CYS A N 1
ATOM 601 C CA . CYS A 1 75 ? 0.222 -1.401 -11.575 1.00 96.44 75 CYS A CA 1
ATOM 602 C C . CYS A 1 75 ? -0.808 -0.550 -10.815 1.00 96.44 75 CYS A C 1
ATOM 604 O O . CYS A 1 75 ? -0.448 0.360 -10.062 1.00 96.44 75 CYS A O 1
ATOM 606 N N . GLU A 1 76 ? -2.089 -0.891 -10.954 1.00 97.25 76 GLU A N 1
ATOM 607 C CA . GLU A 1 76 ? -3.201 -0.195 -10.294 1.00 97.25 76 GLU A CA 1
ATOM 608 C C . GLU A 1 76 ? -2.993 -0.077 -8.775 1.00 97.25 76 GLU A C 1
ATOM 610 O O . GLU A 1 76 ? -3.104 1.007 -8.205 1.00 97.25 76 GLU A O 1
ATOM 615 N N . ALA A 1 77 ? -2.563 -1.166 -8.133 1.00 97.12 77 ALA A N 1
ATOM 616 C CA . ALA A 1 77 ? -2.263 -1.187 -6.706 1.00 97.12 77 ALA A CA 1
ATOM 617 C C . ALA A 1 77 ? -1.114 -0.240 -6.304 1.00 97.12 77 ALA A C 1
ATOM 619 O O . ALA A 1 77 ? -1.131 0.325 -5.215 1.00 97.12 77 ALA A O 1
ATOM 620 N N . CYS A 1 78 ? -0.108 -0.041 -7.167 1.00 97.00 78 CYS A N 1
ATOM 621 C CA . CYS A 1 78 ? 0.982 0.908 -6.907 1.00 97.00 78 CYS A CA 1
ATOM 622 C C . CYS A 1 78 ? 0.553 2.366 -7.073 1.00 97.00 78 CYS A C 1
ATOM 624 O O . CYS A 1 78 ? 1.118 3.223 -6.397 1.00 97.00 78 CYS A O 1
ATOM 626 N N . ARG A 1 79 ? -0.420 2.642 -7.947 1.00 97.06 79 ARG A N 1
ATOM 627 C CA . ARG A 1 79 ? -0.970 3.990 -8.139 1.00 97.06 79 ARG A CA 1
ATOM 628 C C . ARG A 1 79 ? -1.990 4.374 -7.066 1.00 97.06 79 ARG A C 1
ATOM 630 O O . ARG A 1 79 ? -2.215 5.558 -6.848 1.00 97.06 79 ARG A O 1
ATOM 637 N N . ARG A 1 80 ? -2.580 3.399 -6.367 1.00 97.38 80 ARG A N 1
ATOM 638 C CA . ARG A 1 80 ? -3.513 3.644 -5.258 1.00 97.38 80 ARG A CA 1
ATOM 639 C C . ARG A 1 80 ? -2.828 4.313 -4.060 1.00 97.38 80 ARG A C 1
ATOM 641 O O . ARG A 1 80 ? -1.931 3.752 -3.418 1.00 97.38 80 ARG A O 1
ATOM 648 N N . THR A 1 81 ? -3.308 5.503 -3.718 1.00 97.19 81 THR A N 1
ATOM 649 C CA . THR A 1 81 ? -2.877 6.291 -2.554 1.00 97.19 81 THR A CA 1
ATOM 650 C C . THR A 1 81 ? -3.670 5.940 -1.294 1.00 97.19 81 THR A C 1
ATOM 652 O O . THR A 1 81 ? -3.094 5.905 -0.206 1.00 97.19 81 THR A O 1
ATOM 655 N N . GLU A 1 82 ? -4.950 5.606 -1.449 1.00 97.88 82 GLU A N 1
ATOM 656 C CA . GLU A 1 82 ? -5.900 5.375 -0.358 1.00 97.88 82 GLU A CA 1
ATOM 657 C C . GLU A 1 82 ? -5.968 3.909 0.093 1.00 97.88 82 GLU A C 1
ATOM 659 O O . GLU A 1 82 ? -5.909 2.973 -0.710 1.00 97.88 82 GLU A O 1
ATOM 664 N N . ASP A 1 83 ? -6.101 3.705 1.405 1.00 98.12 83 ASP A N 1
ATOM 665 C CA . ASP A 1 83 ? -6.296 2.387 2.009 1.00 98.12 83 ASP A CA 1
ATOM 666 C C . ASP A 1 83 ? -7.799 2.071 2.101 1.00 98.12 83 ASP A C 1
ATOM 668 O O . ASP A 1 83 ? -8.571 2.911 2.546 1.00 98.12 83 ASP A O 1
ATOM 672 N N . CYS A 1 84 ? -8.217 0.847 1.755 1.00 97.12 84 CYS A N 1
ATOM 673 C CA . CYS A 1 84 ? -9.641 0.479 1.668 1.00 97.12 84 CYS A CA 1
ATOM 674 C C . CYS A 1 84 ? -10.407 0.468 3.003 1.00 97.12 84 CYS A C 1
ATOM 676 O O . CYS A 1 84 ? -11.625 0.347 3.003 1.00 97.12 84 CYS A O 1
ATOM 678 N N . GLY A 1 85 ? -9.708 0.479 4.142 1.00 96.62 85 GLY A N 1
ATOM 679 C CA . GLY A 1 85 ? -10.307 0.420 5.482 1.00 96.62 85 GLY A CA 1
ATOM 680 C C . GLY A 1 85 ? -10.867 -0.946 5.906 1.00 96.62 85 GLY A C 1
ATOM 681 O O . GLY A 1 85 ? -10.981 -1.200 7.098 1.00 96.62 85 GLY A O 1
ATOM 682 N N . GLN A 1 86 ? -11.150 -1.856 4.970 1.00 95.75 86 GLN A N 1
ATOM 683 C CA . GLN A 1 86 ? -11.911 -3.084 5.253 1.00 95.75 86 GLN A CA 1
ATOM 684 C C . GLN A 1 86 ? -11.063 -4.367 5.310 1.00 95.75 86 GLN A C 1
ATOM 686 O O . GLN A 1 86 ? -11.454 -5.338 5.957 1.00 95.75 86 GLN A O 1
ATOM 691 N N . CYS A 1 87 ? -9.894 -4.397 4.659 1.00 95.88 87 CYS A N 1
ATOM 692 C CA . CYS A 1 87 ? -9.045 -5.594 4.659 1.00 95.88 87 CYS A CA 1
ATOM 693 C C . CYS A 1 87 ? -8.383 -5.873 6.016 1.00 95.88 87 CYS A C 1
ATOM 695 O O . CYS A 1 87 ? -8.243 -4.970 6.832 1.00 95.88 87 CYS A O 1
ATOM 697 N N . ASP A 1 88 ? -7.918 -7.103 6.239 1.00 96.06 88 ASP A N 1
ATOM 698 C CA . ASP A 1 88 ? -7.189 -7.517 7.450 1.00 96.06 88 ASP A CA 1
ATOM 699 C C . ASP A 1 88 ? -5.998 -6.598 7.776 1.00 96.06 88 ASP A C 1
ATOM 701 O O . ASP A 1 88 ? -5.840 -6.153 8.911 1.00 96.06 88 ASP A O 1
ATOM 705 N N . PHE A 1 89 ? -5.210 -6.225 6.767 1.00 97.81 89 PHE A N 1
ATOM 706 C CA . PHE A 1 89 ? -4.107 -5.280 6.930 1.00 97.81 89 PHE A CA 1
ATOM 707 C C . PHE A 1 89 ? -4.575 -3.864 7.271 1.00 97.81 89 PHE A C 1
ATOM 709 O O . PHE A 1 89 ? -3.887 -3.180 8.018 1.00 97.81 89 PHE A O 1
ATOM 716 N N . CYS A 1 90 ? -5.728 -3.418 6.759 1.00 97.81 90 CYS A N 1
ATOM 717 C CA . CYS A 1 90 ? -6.311 -2.128 7.134 1.00 97.81 90 CYS A CA 1
ATOM 718 C C . CYS A 1 90 ? -6.861 -2.170 8.558 1.00 97.81 90 CYS A C 1
ATOM 720 O O . CYS A 1 90 ? -6.526 -1.295 9.346 1.00 97.81 90 CYS A O 1
ATOM 722 N N . ARG A 1 91 ? -7.618 -3.212 8.913 1.00 97.19 91 ARG A N 1
ATOM 723 C CA . ARG A 1 91 ? -8.168 -3.420 10.259 1.00 97.19 91 ARG A CA 1
ATOM 724 C C . ARG A 1 91 ? -7.086 -3.551 11.331 1.00 97.19 91 ARG A C 1
ATOM 726 O O . ARG A 1 91 ? -7.377 -3.321 12.494 1.00 97.19 91 ARG A O 1
ATOM 733 N N . ASP A 1 92 ? -5.849 -3.888 10.961 1.00 98.12 92 ASP A N 1
ATOM 734 C CA . ASP A 1 92 ? -4.692 -3.860 11.861 1.00 98.12 92 ASP A CA 1
ATOM 735 C C . ASP A 1 92 ? -4.107 -2.450 12.076 1.00 98.12 92 ASP A C 1
ATOM 737 O O . ASP A 1 92 ? -3.500 -2.197 13.112 1.00 98.12 92 ASP A O 1
ATOM 741 N N . MET A 1 93 ? -4.280 -1.498 11.154 1.00 98.31 93 MET A N 1
ATOM 742 C CA . MET A 1 93 ? -3.656 -0.174 11.278 1.00 98.31 93 MET A CA 1
ATOM 743 C C . MET A 1 93 ? -4.281 0.656 12.407 1.00 98.31 93 MET A C 1
ATOM 745 O O . MET A 1 93 ? -5.501 0.718 12.551 1.00 98.31 93 MET A O 1
ATOM 749 N N . LYS A 1 94 ? -3.449 1.434 13.115 1.00 98.31 94 LYS A N 1
ATOM 750 C CA . LYS A 1 94 ? -3.901 2.330 14.200 1.00 98.31 94 LYS A CA 1
ATOM 751 C C . LYS A 1 94 ? -4.976 3.329 13.766 1.00 98.31 94 LYS A C 1
ATOM 753 O O . LYS A 1 94 ? -5.912 3.579 14.513 1.00 98.31 94 LYS A O 1
ATOM 758 N N . LYS A 1 95 ? -4.865 3.878 12.550 1.00 98.06 95 LYS A N 1
ATOM 759 C CA . LYS A 1 95 ? -5.840 4.845 12.013 1.00 98.06 95 LYS A CA 1
ATOM 760 C C . LYS A 1 95 ? -7.236 4.255 11.780 1.00 98.06 95 LYS A C 1
ATOM 762 O O . LYS A 1 95 ? -8.185 5.009 11.636 1.00 98.06 95 LYS A O 1
ATOM 767 N N . PHE A 1 96 ? -7.344 2.927 11.751 1.00 98.19 96 PHE A N 1
ATOM 768 C CA . PHE A 1 96 ? -8.601 2.187 11.658 1.00 98.19 96 PHE A CA 1
ATOM 769 C C . PHE A 1 96 ? -8.918 1.435 12.969 1.00 98.19 96 PHE A C 1
ATOM 771 O O . PHE A 1 96 ? -9.701 0.492 12.960 1.00 98.19 96 PHE A O 1
ATOM 778 N N . GLY A 1 97 ? -8.296 1.819 14.095 1.00 98.19 97 GLY A N 1
ATOM 779 C CA . GLY A 1 97 ? -8.552 1.240 15.424 1.00 98.19 97 GLY A CA 1
ATOM 780 C C . GLY A 1 97 ? -7.874 -0.107 15.702 1.00 98.19 97 GLY A C 1
ATOM 781 O O . GLY A 1 97 ? -8.144 -0.728 16.727 1.00 98.19 97 GLY A O 1
ATOM 782 N N . GLY A 1 98 ? -6.997 -0.572 14.811 1.00 97.81 98 GLY A N 1
ATOM 783 C CA . GLY A 1 98 ? -6.362 -1.881 14.917 1.00 97.81 98 GLY A CA 1
ATOM 784 C C . GLY A 1 98 ? -5.211 -1.984 15.926 1.00 97.81 98 GLY A C 1
ATOM 785 O O . GLY A 1 98 ? -4.612 -0.974 16.311 1.00 97.81 98 GLY A O 1
ATOM 786 N N . PRO A 1 99 ? -4.825 -3.218 16.313 1.00 98.06 99 PRO A N 1
ATOM 787 C CA . PRO A 1 99 ? -3.753 -3.473 17.278 1.00 98.06 99 PRO A CA 1
ATOM 788 C C . PRO A 1 99 ? -2.334 -3.221 16.733 1.00 98.06 99 PRO A C 1
ATOM 790 O O . PRO A 1 99 ? -1.380 -3.200 17.511 1.00 98.06 99 PRO A O 1
ATOM 793 N N . ASN A 1 100 ? -2.171 -3.025 15.420 1.00 98.06 100 ASN A N 1
ATOM 794 C CA . ASN A 1 100 ? -0.912 -2.718 14.736 1.00 98.06 100 ASN A CA 1
ATOM 795 C C . ASN A 1 100 ? 0.191 -3.770 14.956 1.00 98.06 100 ASN A C 1
ATOM 797 O O . ASN A 1 100 ? 1.361 -3.433 15.177 1.00 98.06 100 ASN A O 1
ATOM 801 N N . LYS A 1 101 ? -0.192 -5.050 14.894 1.00 98.06 101 LYS A N 1
ATOM 802 C CA . LYS A 1 101 ? 0.696 -6.214 15.032 1.00 98.06 101 LYS A CA 1
ATOM 803 C C . LYS A 1 101 ? 1.213 -6.721 13.680 1.00 98.06 101 LYS A C 1
ATOM 805 O O . LYS A 1 101 ? 2.339 -7.203 13.614 1.00 98.06 101 LYS A O 1
ATOM 810 N N . ILE A 1 102 ? 0.433 -6.589 12.606 1.00 96.69 102 ILE A N 1
ATOM 811 C CA . ILE A 1 102 ? 0.755 -7.103 11.262 1.00 96.69 102 ILE A CA 1
ATOM 812 C C . ILE A 1 102 ? 1.580 -6.086 10.456 1.00 96.69 102 ILE A C 1
ATOM 814 O O . ILE A 1 102 ? 2.535 -6.455 9.765 1.00 96.69 102 ILE A O 1
ATOM 818 N N . ARG A 1 103 ? 1.253 -4.791 10.574 1.00 97.19 103 ARG A N 1
ATOM 819 C CA . ARG A 1 103 ? 2.026 -3.655 10.026 1.00 97.19 103 ARG A CA 1
ATOM 820 C C . ARG A 1 103 ? 2.312 -3.755 8.519 1.00 97.19 103 ARG A C 1
ATOM 822 O O . ARG A 1 103 ? 3.388 -3.374 8.058 1.00 97.19 103 ARG A O 1
ATOM 829 N N . GLN A 1 104 ? 1.357 -4.269 7.745 1.00 97.56 104 GLN A N 1
ATOM 830 C CA . GLN A 1 104 ? 1.444 -4.329 6.282 1.00 97.56 104 GLN A CA 1
ATOM 831 C C . GLN A 1 104 ? 0.584 -3.246 5.618 1.00 97.56 104 GLN A C 1
ATOM 833 O O . GLN A 1 104 ? -0.349 -2.711 6.214 1.00 97.56 104 GLN A O 1
ATOM 838 N N . LYS A 1 105 ? 0.902 -2.915 4.359 1.00 96.94 105 LYS A N 1
ATOM 839 C CA . LYS A 1 105 ? 0.067 -2.035 3.524 1.00 96.94 105 LYS A CA 1
ATOM 840 C C . LYS A 1 105 ? -1.259 -2.717 3.189 1.00 96.94 105 LYS A C 1
ATOM 842 O O . LYS A 1 105 ? -1.294 -3.941 3.096 1.00 96.94 105 LYS A O 1
ATOM 847 N N . CYS A 1 106 ? -2.303 -1.921 2.943 1.00 97.75 106 CYS A N 1
ATOM 848 C CA . CYS A 1 106 ? -3.603 -2.386 2.451 1.00 97.75 106 CYS A CA 1
ATOM 849 C C . CYS A 1 106 ? -3.448 -3.438 1.341 1.00 97.75 106 CYS A C 1
ATOM 851 O O . CYS A 1 106 ? -2.636 -3.240 0.434 1.00 97.75 106 CYS A O 1
ATOM 853 N N . ARG A 1 107 ? -4.251 -4.513 1.381 1.00 97.12 107 ARG A N 1
ATOM 854 C CA . ARG A 1 107 ? -4.284 -5.572 0.351 1.00 97.12 107 ARG A CA 1
ATOM 855 C C . ARG A 1 107 ? -4.390 -4.985 -1.064 1.00 97.12 107 ARG A C 1
ATOM 857 O O . ARG A 1 107 ? -3.576 -5.313 -1.920 1.00 97.12 107 ARG A O 1
ATOM 864 N N . LEU A 1 108 ? -5.282 -4.008 -1.270 1.00 96.75 108 LEU A N 1
ATOM 865 C CA . LEU A 1 108 ? -5.490 -3.332 -2.566 1.00 96.75 108 LEU A CA 1
ATOM 866 C C . LEU A 1 108 ? -4.317 -2.447 -3.025 1.00 96.75 108 LEU A C 1
ATOM 868 O O . LEU A 1 108 ? -4.324 -1.940 -4.143 1.00 96.75 108 LEU A O 1
ATOM 872 N N . ARG A 1 109 ? -3.316 -2.241 -2.165 1.00 97.56 109 ARG A N 1
ATOM 873 C CA . ARG A 1 109 ? -2.098 -1.466 -2.447 1.00 97.56 109 ARG A CA 1
ATOM 874 C C . ARG A 1 109 ? -0.845 -2.336 -2.509 1.00 97.56 109 ARG A C 1
ATOM 876 O O . ARG A 1 109 ? 0.278 -1.827 -2.590 1.00 97.56 109 ARG A O 1
ATOM 883 N N . GLN A 1 110 ? -1.006 -3.655 -2.444 1.00 97.75 110 GLN A N 1
ATOM 884 C CA . GLN A 1 110 ? 0.093 -4.587 -2.639 1.00 97.75 110 GLN A CA 1
ATOM 885 C C . GLN A 1 110 ? 0.382 -4.707 -4.134 1.00 97.75 110 GLN A C 1
ATOM 887 O O . GLN A 1 110 ? -0.493 -5.010 -4.937 1.00 97.75 110 GLN A O 1
ATOM 892 N N . CYS A 1 111 ? 1.627 -4.428 -4.519 1.00 97.31 111 CYS A N 1
ATOM 893 C CA . CYS A 1 111 ? 2.057 -4.451 -5.913 1.00 97.31 111 CYS A CA 1
ATOM 894 C C . CYS A 1 111 ? 1.766 -5.804 -6.575 1.00 97.31 111 CYS A C 1
ATOM 896 O O . CYS A 1 111 ? 2.299 -6.828 -6.148 1.00 97.31 111 CYS A O 1
ATOM 898 N N . GLN A 1 112 ? 1.016 -5.792 -7.675 1.00 96.19 112 GLN A N 1
ATOM 899 C CA . GLN A 1 112 ? 0.644 -7.004 -8.412 1.00 96.19 112 GLN A CA 1
ATOM 900 C C . GLN A 1 112 ? 1.874 -7.767 -8.943 1.00 96.19 112 GLN A C 1
ATOM 902 O O . GLN A 1 112 ? 1.876 -8.994 -8.963 1.00 96.19 112 GLN A O 1
ATOM 907 N N . VAL A 1 113 ? 2.952 -7.048 -9.280 1.00 96.31 113 VAL A N 1
ATOM 908 C CA . VAL A 1 113 ? 4.175 -7.616 -9.878 1.00 96.31 113 VAL A CA 1
ATOM 909 C C . VAL A 1 113 ? 5.215 -8.035 -8.831 1.00 96.31 113 VAL A C 1
ATOM 911 O O . VAL A 1 113 ? 5.869 -9.058 -8.979 1.00 96.31 113 VAL A O 1
ATOM 914 N N . ARG A 1 114 ? 5.414 -7.234 -7.773 1.00 97.12 114 ARG A N 1
ATOM 915 C CA . ARG A 1 114 ? 6.584 -7.354 -6.871 1.00 97.12 114 ARG A CA 1
ATOM 916 C C . ARG A 1 114 ? 6.252 -7.678 -5.408 1.00 97.12 114 ARG A C 1
ATOM 918 O O . ARG A 1 114 ? 7.173 -7.934 -4.622 1.00 97.12 114 ARG A O 1
ATOM 925 N N . ALA A 1 115 ? 4.980 -7.620 -5.002 1.00 96.38 115 ALA A N 1
ATOM 926 C CA . ALA A 1 115 ? 4.588 -7.984 -3.639 1.00 96.38 115 ALA A CA 1
ATOM 927 C C . ALA A 1 115 ? 4.656 -9.502 -3.430 1.00 96.38 115 ALA A C 1
ATOM 929 O O . ALA A 1 115 ? 4.597 -10.278 -4.382 1.00 96.38 115 ALA A O 1
ATOM 930 N N . ARG A 1 116 ? 4.777 -9.923 -2.166 1.00 95.69 116 ARG A N 1
ATOM 931 C CA . ARG A 1 116 ? 4.675 -11.341 -1.798 1.00 95.69 116 ARG A CA 1
ATOM 932 C C . ARG A 1 116 ? 3.280 -11.852 -2.152 1.00 95.69 116 ARG A C 1
ATOM 934 O O . ARG A 1 116 ? 2.306 -11.147 -1.907 1.00 95.69 116 ARG A O 1
ATOM 941 N N . GLU A 1 117 ? 3.191 -13.076 -2.661 1.00 93.31 117 GLU A N 1
ATOM 942 C CA . GLU A 1 117 ?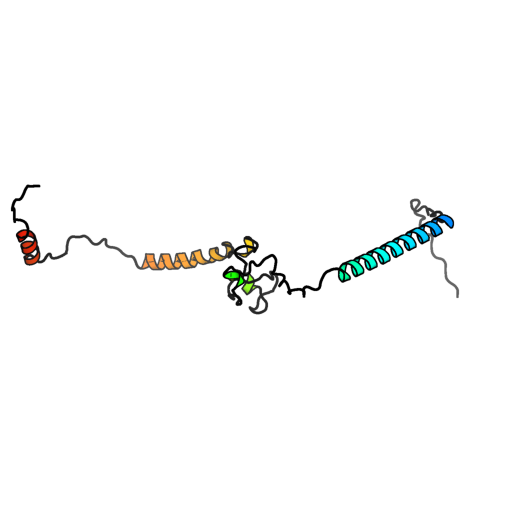 1.914 -13.653 -3.100 1.00 93.31 117 GLU A CA 1
ATOM 943 C C . GLU A 1 117 ? 0.886 -13.708 -1.966 1.00 93.31 117 GLU A C 1
ATOM 945 O O . GLU A 1 117 ? -0.248 -13.259 -2.118 1.00 93.31 117 GLU A O 1
ATOM 950 N N . SER A 1 118 ? 1.333 -14.104 -0.772 1.00 93.69 118 SER A N 1
ATOM 951 C CA . SER A 1 118 ? 0.506 -14.144 0.436 1.00 93.69 118 SER A CA 1
ATOM 952 C C . SER A 1 118 ? -0.049 -12.787 0.869 1.00 93.69 118 SER A C 1
ATOM 954 O O . SER A 1 118 ? -0.922 -12.753 1.732 1.00 93.69 118 SER A O 1
ATOM 956 N N . TYR A 1 119 ? 0.446 -11.671 0.320 1.00 95.00 119 TYR A N 1
ATOM 957 C CA . TYR A 1 119 ? -0.020 -10.320 0.641 1.00 95.00 119 TYR A CA 1
ATOM 958 C C . TYR A 1 119 ? -1.069 -9.806 -0.352 1.00 95.00 119 TYR A C 1
ATOM 960 O O . TYR A 1 119 ? -1.767 -8.852 -0.029 1.00 95.00 119 TYR A O 1
ATOM 968 N N . LYS A 1 120 ? -1.219 -10.415 -1.534 1.00 91.88 120 LYS A N 1
ATOM 969 C CA . LYS A 1 120 ? -2.107 -9.901 -2.590 1.00 91.88 120 LYS A CA 1
ATOM 970 C C . LYS A 1 120 ? -3.585 -10.196 -2.320 1.00 91.88 120 LYS A C 1
ATOM 972 O O . LYS A 1 120 ? -4.413 -9.304 -2.463 1.00 91.88 120 LYS A O 1
ATOM 977 N N . TYR A 1 121 ? -3.912 -11.407 -1.874 1.00 80.25 121 TYR A N 1
ATOM 978 C CA . TYR A 1 121 ? -5.305 -11.853 -1.741 1.00 80.25 121 TYR A CA 1
ATOM 979 C C . TYR A 1 121 ? -5.798 -11.830 -0.302 1.00 80.25 121 TYR A C 1
ATOM 981 O O . TYR A 1 121 ? -5.020 -12.031 0.630 1.00 80.25 121 TYR A O 1
ATOM 989 N N . PHE A 1 122 ? -7.100 -11.617 -0.122 1.00 70.81 122 PHE A N 1
ATOM 990 C CA . PHE A 1 122 ? -7.755 -11.934 1.141 1.00 70.81 122 PHE A CA 1
ATOM 991 C C . PHE A 1 122 ? -7.598 -13.437 1.394 1.00 70.81 122 PHE A C 1
ATOM 993 O O . PHE A 1 122 ? -7.882 -14.224 0.489 1.00 70.81 122 PHE A O 1
ATOM 1000 N N . PRO A 1 123 ? -7.126 -13.869 2.575 1.00 64.44 123 PRO A N 1
ATOM 1001 C CA . PRO A 1 123 ? -7.082 -15.290 2.862 1.00 64.44 123 PRO A CA 1
ATOM 1002 C C . PRO A 1 123 ? -8.518 -15.825 2.803 1.00 64.44 123 PRO A C 1
ATOM 1004 O O . PRO A 1 123 ? -9.401 -15.310 3.490 1.00 64.44 123 PRO A O 1
ATOM 1007 N N . ALA A 1 124 ? -8.750 -16.854 1.982 1.00 60.84 124 ALA A N 1
ATOM 1008 C CA . ALA A 1 124 ? -10.062 -17.486 1.806 1.00 60.84 124 ALA A CA 1
ATOM 1009 C C . ALA A 1 124 ? -10.680 -17.955 3.138 1.00 60.84 124 ALA A C 1
ATOM 1011 O O . ALA A 1 124 ? -11.891 -18.098 3.258 1.00 60.84 124 ALA A O 1
ATOM 1012 N N . SER A 1 125 ? -9.864 -18.108 4.184 1.00 57.75 125 SER A N 1
ATOM 1013 C CA . SER A 1 125 ? -10.317 -18.366 5.549 1.00 57.75 125 SER A CA 1
ATOM 1014 C C . SER A 1 125 ? -11.248 -17.292 6.127 1.00 57.75 125 SER A C 1
ATOM 1016 O O . SER A 1 125 ? -11.969 -17.606 7.064 1.00 57.75 125 SER A O 1
ATOM 1018 N N . MET A 1 126 ? -11.254 -16.064 5.592 1.00 57.69 126 MET A N 1
ATOM 1019 C CA . MET A 1 126 ? -12.189 -14.991 5.974 1.00 57.69 126 MET A CA 1
ATOM 1020 C C . MET A 1 126 ? -13.508 -15.025 5.178 1.00 57.69 126 MET A C 1
ATOM 1022 O O . MET A 1 126 ? -14.425 -14.285 5.513 1.00 57.69 126 MET A O 1
ATOM 1026 N N . LEU A 1 127 ? -13.618 -15.865 4.137 1.00 57.34 127 LEU A N 1
ATOM 1027 C CA . LEU A 1 127 ? -14.865 -16.082 3.385 1.00 57.34 127 LEU A CA 1
ATOM 1028 C C . LEU A 1 127 ? -15.742 -17.180 4.003 1.00 57.34 127 LEU A C 1
ATOM 1030 O O . LEU A 1 127 ? -16.941 -17.196 3.760 1.00 57.34 127 LEU A O 1
ATOM 1034 N N . ARG A 1 128 ? -15.173 -18.030 4.869 1.00 56.44 128 ARG A N 1
ATOM 1035 C CA . ARG A 1 128 ? -15.880 -19.119 5.575 1.00 56.44 128 ARG A CA 1
ATOM 1036 C C . ARG A 1 128 ? -16.923 -18.659 6.606 1.00 56.44 128 ARG A C 1
ATOM 1038 O O . ARG A 1 128 ? -17.483 -19.483 7.309 1.00 56.44 128 ARG A O 1
ATOM 1045 N N . GLY A 1 129 ? -17.140 -17.351 6.746 1.00 53.78 129 GLY A N 1
ATOM 1046 C CA . GLY A 1 129 ? -18.196 -16.784 7.592 1.00 53.78 129 GLY A CA 1
ATOM 1047 C C . GLY A 1 129 ? -19.455 -16.380 6.823 1.00 53.78 129 GLY A C 1
ATOM 1048 O O . GLY A 1 129 ? -20.345 -15.800 7.423 1.00 53.78 129 GLY A O 1
ATOM 1049 N N . ARG A 1 130 ? -19.511 -16.618 5.504 1.00 54.41 130 ARG A N 1
ATOM 1050 C CA . ARG A 1 130 ? -20.675 -16.313 4.653 1.00 54.41 130 ARG A CA 1
ATOM 1051 C C . ARG A 1 130 ? -21.433 -17.549 4.187 1.00 54.41 130 ARG A C 1
ATOM 1053 O O . ARG A 1 130 ? -22.369 -17.402 3.413 1.00 54.41 130 ARG A O 1
ATOM 1060 N N . ASP A 1 131 ? -21.049 -18.741 4.632 1.00 60.03 131 ASP A N 1
ATOM 1061 C CA . ASP A 1 131 ? -21.822 -19.946 4.329 1.00 60.03 131 ASP A CA 1
ATOM 1062 C C . ASP A 1 131 ? -23.226 -19.858 4.956 1.00 60.03 131 ASP A C 1
ATOM 1064 O O . ASP A 1 131 ? -24.198 -20.191 4.288 1.00 60.03 131 ASP A O 1
ATOM 1068 N N . GLU A 1 132 ? -23.355 -19.277 6.157 1.00 61.47 132 GLU A N 1
ATOM 1069 C CA . GLU A 1 132 ? -24.650 -19.093 6.834 1.00 61.47 132 GLU A CA 1
ATOM 1070 C C . GLU A 1 132 ? -25.537 -18.033 6.157 1.00 61.47 132 GLU A C 1
ATOM 1072 O O . GLU A 1 132 ? -26.722 -18.274 5.945 1.00 61.47 132 GLU A O 1
ATOM 1077 N N . ASP A 1 133 ? -24.972 -16.895 5.732 1.00 65.56 133 ASP A N 1
ATOM 1078 C CA . ASP A 1 133 ? -25.717 -15.853 5.000 1.00 65.56 133 ASP A CA 1
ATOM 1079 C C . ASP A 1 133 ? -26.203 -16.357 3.631 1.00 65.56 133 ASP A C 1
ATOM 1081 O O . ASP A 1 133 ? -27.302 -16.031 3.182 1.00 65.56 133 ASP A O 1
ATOM 1085 N N . LEU A 1 134 ? -25.375 -17.160 2.953 1.00 69.81 134 LEU A N 1
ATOM 1086 C CA . LEU A 1 134 ? -25.693 -17.743 1.650 1.00 69.81 134 LEU A CA 1
ATOM 1087 C C . LEU A 1 134 ? -26.702 -18.892 1.794 1.00 69.81 134 LEU A C 1
ATOM 1089 O O . LEU A 1 134 ? -27.553 -19.057 0.922 1.00 69.81 134 LEU A O 1
ATOM 1093 N N . GLN A 1 135 ? -26.669 -19.623 2.916 1.00 73.31 135 GLN A N 1
ATOM 1094 C CA . GLN A 1 135 ? -27.712 -20.574 3.308 1.00 73.31 135 GLN A CA 1
ATOM 1095 C C . GLN A 1 135 ? -29.038 -19.883 3.616 1.00 73.31 135 GLN A C 1
ATOM 1097 O O . GLN A 1 135 ? -30.055 -20.314 3.090 1.00 73.31 135 GLN A O 1
ATOM 1102 N N . MET A 1 136 ? -29.040 -18.783 4.369 1.00 74.62 136 MET A N 1
ATOM 1103 C CA . MET A 1 136 ? -30.266 -18.046 4.688 1.00 74.62 136 MET A CA 1
ATOM 1104 C C . MET A 1 136 ? -30.914 -17.443 3.431 1.00 74.62 136 MET A C 1
ATOM 1106 O O . MET A 1 136 ? -32.135 -17.462 3.294 1.00 74.62 136 MET A O 1
ATOM 1110 N N . LEU A 1 137 ? -30.110 -16.956 2.476 1.00 74.25 137 LEU A N 1
ATOM 1111 C CA . LEU A 1 137 ? -30.619 -16.465 1.190 1.00 74.25 137 LEU A CA 1
ATOM 1112 C C . LEU A 1 137 ? -31.170 -17.601 0.315 1.00 74.25 137 LEU A C 1
ATOM 1114 O O . LEU A 1 137 ? -32.182 -17.431 -0.363 1.00 74.25 137 LEU A O 1
ATOM 1118 N N . LYS A 1 138 ? -30.506 -18.763 0.338 1.00 79.19 138 LYS A N 1
ATOM 1119 C CA . LYS A 1 138 ? -30.958 -19.970 -0.357 1.00 79.19 138 LYS A CA 1
ATOM 1120 C C . LYS A 1 138 ? -32.283 -20.473 0.225 1.00 79.19 138 LYS A C 1
ATOM 1122 O O . LYS A 1 138 ? -33.199 -20.751 -0.536 1.00 79.19 138 LYS A O 1
ATOM 1127 N N . GLU A 1 139 ? -32.423 -20.464 1.545 1.00 76.56 139 GLU A N 1
ATOM 1128 C CA . GLU A 1 139 ? -33.634 -20.880 2.257 1.00 76.56 139 GLU A CA 1
ATOM 1129 C C . GLU A 1 139 ? -34.798 -19.884 2.066 1.00 76.56 139 GLU A C 1
ATOM 1131 O O . GLU A 1 139 ? -35.956 -20.280 1.948 1.00 76.56 139 GLU A O 1
ATOM 1136 N N . GLN A 1 140 ? -34.518 -18.582 1.924 1.00 70.31 140 GLN A N 1
ATOM 1137 C CA . GLN A 1 140 ? -35.516 -17.574 1.527 1.00 70.31 140 GLN A CA 1
ATOM 1138 C C . GLN A 1 140 ? -36.003 -17.744 0.076 1.00 70.31 140 GLN A C 1
ATOM 1140 O O . GLN A 1 140 ? -37.176 -17.509 -0.224 1.00 70.31 140 GLN A O 1
ATOM 1145 N N . LEU A 1 141 ? -35.124 -18.179 -0.831 1.00 67.56 141 LEU A N 1
ATOM 1146 C CA . LEU A 1 141 ? -35.492 -18.482 -2.216 1.00 67.56 141 LEU A CA 1
ATOM 1147 C C . LEU A 1 141 ? -36.247 -19.818 -2.326 1.00 67.56 141 LEU A C 1
ATOM 1149 O O . LEU A 1 141 ? -37.163 -19.948 -3.129 1.00 67.56 141 LEU A O 1
ATOM 1153 N N . GLU A 1 142 ? -35.902 -20.792 -1.485 1.00 67.56 142 GLU A N 1
ATOM 1154 C CA . GLU A 1 142 ? -36.574 -22.094 -1.413 1.00 67.56 142 GLU A CA 1
ATOM 1155 C C . GLU A 1 142 ? -37.941 -22.010 -0.705 1.00 67.56 142 GLU A C 1
ATOM 1157 O O . GLU A 1 142 ? -38.864 -22.721 -1.085 1.00 67.56 142 GLU A O 1
ATOM 1162 N N . SER A 1 143 ? -38.129 -21.099 0.257 1.00 59.53 143 SER A N 1
ATOM 1163 C CA . SER A 1 143 ? -39.416 -20.889 0.955 1.00 59.53 143 SER A CA 1
ATOM 1164 C C . SER A 1 143 ? -40.429 -20.035 0.183 1.00 59.53 143 SER A C 1
ATOM 1166 O O . SER A 1 143 ? -41.617 -20.055 0.504 1.00 59.53 143 SER A O 1
ATOM 1168 N N . SER A 1 144 ? -39.987 -19.314 -0.853 1.00 50.44 144 SER A N 1
ATOM 1169 C CA . SER A 1 144 ? -40.868 -18.607 -1.795 1.00 50.44 144 SER A CA 1
ATOM 1170 C C . SER A 1 144 ? -41.267 -19.456 -3.010 1.00 50.44 144 SER A C 1
ATOM 1172 O O . SER A 1 144 ? -42.098 -19.024 -3.806 1.00 50.44 144 SER A O 1
ATOM 1174 N N . ALA A 1 145 ? -40.747 -20.681 -3.128 1.00 56.88 145 ALA A N 1
ATOM 1175 C CA . ALA A 1 145 ? -41.141 -21.634 -4.154 1.00 56.88 145 ALA A CA 1
ATOM 1176 C C . ALA A 1 145 ? -42.140 -22.667 -3.593 1.00 56.88 145 ALA A C 1
ATOM 1178 O O . ALA A 1 145 ? -41.765 -23.615 -2.910 1.00 56.88 145 ALA A O 1
ATOM 1179 N N . THR A 1 146 ? -43.423 -22.519 -3.932 1.00 44.12 146 THR A N 1
ATOM 1180 C CA . THR A 1 146 ? -44.377 -23.646 -4.021 1.00 44.12 146 THR A CA 1
ATOM 1181 C C . THR A 1 146 ? -45.031 -23.640 -5.414 1.00 44.12 146 THR A C 1
ATOM 1183 O O . THR A 1 146 ? -44.991 -22.611 -6.087 1.00 44.12 146 THR A O 1
ATOM 1186 N N . PRO A 1 147 ? -45.474 -24.810 -5.910 1.00 59.12 147 PRO A N 1
ATOM 1187 C CA . PRO A 1 147 ? -45.159 -25.317 -7.249 1.00 59.12 147 PRO A CA 1
ATOM 1188 C C . PRO A 1 147 ? -46.214 -24.958 -8.302 1.00 59.12 147 PRO A C 1
ATOM 1190 O O . PRO A 1 147 ? -47.347 -24.677 -7.943 1.00 59.12 147 PRO A O 1
ATOM 1193 N N . GLU A 1 148 ? -45.839 -25.016 -9.583 1.00 48.62 148 GLU A N 1
ATOM 1194 C CA . GLU A 1 148 ? -46.593 -25.643 -10.690 1.00 48.62 148 GLU A CA 1
ATOM 1195 C C . GLU A 1 148 ? -45.774 -25.444 -11.988 1.00 48.62 148 GLU A C 1
ATOM 1197 O O . GLU A 1 148 ? -45.387 -24.314 -12.305 1.00 48.62 148 GLU A O 1
ATOM 1202 N N . PRO A 1 149 ? -45.438 -26.509 -12.736 1.00 52.78 149 PRO A N 1
ATOM 1203 C CA . PRO A 1 149 ? -44.874 -26.362 -14.068 1.00 52.78 149 PRO A CA 1
ATOM 1204 C C . PRO A 1 149 ? -45.993 -25.871 -14.996 1.00 52.78 149 PRO A C 1
ATOM 1206 O O . PRO A 1 149 ? -47.002 -26.549 -15.158 1.00 52.78 149 PRO A O 1
ATOM 1209 N N . LEU A 1 150 ? -45.826 -24.691 -15.598 1.00 50.34 150 LEU A N 1
ATOM 1210 C CA . LEU A 1 150 ? -46.712 -24.209 -16.662 1.00 50.34 150 LEU A CA 1
ATOM 1211 C C . LEU A 1 150 ? -46.783 -25.268 -17.774 1.00 50.34 150 LEU A C 1
ATOM 1213 O O . LEU A 1 150 ? -45.769 -25.578 -18.397 1.00 50.34 150 LEU A O 1
ATOM 1217 N N . SER A 1 151 ? -47.970 -25.840 -17.977 1.00 55.09 151 SER A N 1
ATOM 1218 C CA . SER A 1 151 ? -48.304 -26.648 -19.149 1.00 55.09 151 SER A CA 1
ATOM 1219 C C . SER A 1 151 ? -48.640 -25.719 -20.321 1.00 55.09 151 SER A C 1
ATOM 1221 O O . SER A 1 151 ? -49.258 -24.673 -20.137 1.00 55.09 151 SER A O 1
ATOM 1223 N N . ASP A 1 152 ? -48.195 -26.098 -21.518 1.00 54.12 152 ASP A N 1
ATOM 1224 C CA . ASP A 1 152 ? -48.267 -25.338 -22.780 1.00 54.12 152 ASP A CA 1
ATOM 1225 C C . ASP A 1 152 ? -49.684 -25.259 -23.409 1.00 54.12 152 ASP A C 1
ATOM 1227 O O . ASP A 1 152 ? -49.823 -24.880 -24.569 1.00 54.12 152 ASP A O 1
ATOM 1231 N N . ASP A 1 153 ? -50.753 -25.609 -22.685 1.00 60.81 153 ASP A N 1
ATOM 1232 C CA . ASP A 1 153 ? -52.066 -25.896 -23.294 1.00 60.81 153 ASP A CA 1
ATOM 1233 C C . ASP A 1 153 ? -53.078 -24.730 -23.345 1.00 60.81 153 ASP A C 1
ATOM 1235 O O . ASP A 1 153 ? -54.160 -24.901 -23.897 1.00 60.81 153 ASP A O 1
ATOM 1239 N N . ASP A 1 154 ? -52.760 -23.524 -22.861 1.00 59.88 154 ASP A N 1
ATOM 1240 C CA . ASP A 1 154 ? -53.735 -22.413 -22.827 1.00 59.88 154 ASP A CA 1
ATOM 1241 C C . ASP A 1 154 ? -53.181 -21.080 -23.361 1.00 59.88 154 ASP A C 1
ATOM 1243 O O . ASP A 1 154 ? -53.225 -20.033 -22.709 1.00 59.88 154 ASP A O 1
ATOM 1247 N N . LEU A 1 155 ? -52.688 -21.089 -24.601 1.00 61.09 155 LEU A N 1
ATOM 1248 C CA . LEU A 1 155 ? -52.620 -19.870 -25.412 1.00 61.09 155 LEU A CA 1
ATOM 1249 C C . LEU A 1 155 ? -53.774 -19.886 -26.427 1.00 61.09 155 LEU A C 1
ATOM 1251 O O . LEU A 1 155 ? -53.745 -20.696 -27.355 1.00 61.09 155 LEU A O 1
ATOM 1255 N N . PRO A 1 156 ? -54.790 -19.007 -26.303 1.00 63.09 156 PRO A N 1
ATOM 1256 C CA . PRO A 1 156 ? -55.823 -18.884 -27.320 1.00 63.09 156 PRO A CA 1
ATOM 1257 C C . PRO A 1 156 ? -55.197 -18.288 -28.584 1.00 63.09 156 PRO A C 1
ATOM 1259 O O . PRO A 1 156 ? -54.943 -17.088 -28.674 1.00 63.09 156 PRO A O 1
ATOM 1262 N N . ILE A 1 157 ? -54.905 -19.154 -29.552 1.00 67.25 157 ILE A N 1
ATOM 1263 C CA . ILE A 1 157 ? -54.477 -18.758 -30.891 1.00 67.25 157 ILE A CA 1
ATOM 1264 C C . ILE A 1 157 ? -55.685 -18.112 -31.569 1.00 67.25 157 ILE A C 1
ATOM 1266 O O . ILE A 1 157 ? -56.706 -18.766 -31.777 1.00 67.25 157 ILE A O 1
ATOM 1270 N N . ASP A 1 158 ? -55.565 -16.822 -31.879 1.00 72.44 158 ASP A N 1
ATOM 1271 C CA . ASP A 1 158 ? -56.568 -16.064 -32.623 1.00 72.44 158 ASP A CA 1
ATOM 1272 C C . ASP A 1 158 ? -56.803 -16.736 -33.998 1.00 72.44 158 ASP A C 1
ATOM 1274 O O . ASP A 1 158 ? -55.859 -16.819 -34.797 1.00 72.44 158 ASP A O 1
ATOM 1278 N N . PRO A 1 159 ? -58.008 -17.277 -34.276 1.00 70.31 159 PRO A N 1
ATOM 1279 C CA . PRO A 1 159 ? -58.281 -18.055 -35.486 1.00 70.31 159 PRO A CA 1
ATOM 1280 C C . PRO A 1 159 ? -58.004 -17.295 -36.788 1.00 70.31 159 PRO A C 1
ATOM 1282 O O . PRO A 1 159 ? -57.597 -17.910 -37.776 1.00 70.31 159 PRO A O 1
ATOM 1285 N N . ASP A 1 160 ? -58.162 -15.968 -36.776 1.00 65.88 160 ASP A N 1
ATOM 1286 C CA . ASP A 1 160 ? -57.938 -15.127 -37.955 1.00 65.88 160 ASP A CA 1
ATOM 1287 C C . ASP A 1 160 ? -56.441 -15.017 -38.294 1.00 65.88 160 ASP A C 1
ATOM 1289 O O . ASP A 1 160 ? -56.059 -15.054 -39.466 1.00 65.88 160 ASP A O 1
ATOM 1293 N N . LEU A 1 161 ? -55.570 -15.003 -37.277 1.00 68.44 161 LEU A N 1
ATOM 1294 C CA . LEU A 1 161 ? -54.117 -14.936 -37.460 1.00 68.44 161 LEU A CA 1
ATOM 1295 C C . LEU A 1 161 ? -53.547 -16.260 -38.004 1.00 68.44 161 LEU A C 1
ATOM 1297 O O . LEU A 1 161 ? -52.599 -16.267 -38.791 1.00 68.44 161 LEU A O 1
ATOM 1301 N N . TYR A 1 162 ? -54.140 -17.394 -37.612 1.00 73.50 162 TYR A N 1
ATOM 1302 C CA . TYR A 1 162 ? -53.764 -18.716 -38.126 1.00 73.50 162 TYR A CA 1
ATOM 1303 C C . TYR A 1 162 ? -54.161 -18.891 -39.597 1.00 73.50 162 TYR A C 1
ATOM 1305 O O . TYR A 1 162 ? -53.418 -19.489 -40.382 1.00 73.50 162 TYR A O 1
ATOM 1313 N N . GLN A 1 163 ? -55.305 -18.330 -39.996 1.00 73.12 163 GLN A N 1
ATOM 1314 C CA . GLN A 1 163 ? -55.781 -18.404 -41.372 1.00 73.12 163 GLN A CA 1
ATOM 1315 C C . GLN A 1 163 ? -54.930 -17.554 -42.326 1.00 73.12 163 GLN A C 1
ATOM 1317 O O . GLN A 1 163 ? -54.640 -17.998 -43.438 1.00 73.12 163 GLN A O 1
ATOM 1322 N N . GLU A 1 164 ? -54.448 -16.395 -41.874 1.00 68.69 164 GLU A N 1
ATOM 1323 C CA . GLU A 1 164 ? -53.528 -15.540 -42.634 1.00 68.69 164 GLU A CA 1
ATOM 1324 C C . GLU A 1 164 ? -52.153 -16.207 -42.828 1.00 68.69 164 GLU A C 1
ATOM 1326 O O . GLU A 1 164 ? -51.586 -16.185 -43.924 1.00 68.69 164 GLU A O 1
ATOM 1331 N N . PHE A 1 165 ? -51.665 -16.918 -41.804 1.00 65.56 165 PHE A N 1
ATOM 1332 C CA . PHE A 1 165 ? -50.436 -17.716 -41.886 1.00 65.56 165 PHE A CA 1
ATOM 1333 C C . PHE A 1 165 ? -50.559 -18.915 -42.841 1.00 65.56 165 PHE A C 1
ATOM 1335 O O . PHE A 1 165 ? -49.609 -19.239 -43.554 1.00 65.56 165 PHE A O 1
ATOM 1342 N N . CYS A 1 166 ? -51.724 -19.568 -42.886 1.00 69.44 166 CYS A N 1
ATOM 1343 C CA . CYS A 1 166 ? -51.975 -20.688 -43.798 1.00 69.44 166 CYS A CA 1
ATOM 1344 C C . CYS A 1 166 ? -52.224 -20.233 -45.248 1.00 69.44 166 CYS A C 1
ATOM 1346 O O . CYS A 1 166 ? -51.916 -20.972 -46.183 1.00 69.44 166 CYS A O 1
ATOM 1348 N N . ALA A 1 167 ? -52.757 -19.023 -45.453 1.00 64.25 167 ALA A N 1
ATOM 1349 C CA . ALA A 1 167 ? -53.032 -18.467 -46.778 1.00 64.25 167 ALA A CA 1
ATOM 1350 C C . ALA A 1 167 ? -51.769 -17.993 -47.523 1.00 64.25 167 ALA A C 1
ATOM 1352 O O . ALA A 1 167 ? -51.779 -17.921 -48.750 1.00 64.25 167 ALA A O 1
ATOM 1353 N N . GLY A 1 168 ? -50.670 -17.709 -46.813 1.00 56.88 168 GLY A N 1
ATOM 1354 C CA . GLY A 1 168 ? -49.402 -17.259 -47.406 1.00 56.88 168 GLY A CA 1
ATOM 1355 C C . GLY A 1 168 ? -48.527 -18.362 -48.018 1.00 56.88 168 GLY A C 1
ATOM 1356 O O . GLY A 1 168 ? -47.406 -18.081 -48.437 1.00 56.88 168 GLY A O 1
ATOM 1357 N N . ALA A 1 169 ? -48.995 -19.612 -48.050 1.00 57.59 169 ALA A N 1
ATOM 1358 C CA . ALA A 1 169 ? -48.161 -20.773 -48.350 1.00 57.59 169 ALA A CA 1
ATOM 1359 C C . ALA A 1 169 ? -48.425 -21.434 -49.713 1.00 57.59 169 ALA A C 1
ATOM 1361 O O . ALA A 1 169 ? -48.201 -22.628 -49.817 1.00 57.59 169 ALA A O 1
ATOM 1362 N N . PHE A 1 170 ? -48.861 -20.719 -50.756 1.00 54.47 170 PHE A N 1
ATOM 1363 C CA . PHE A 1 170 ? -48.771 -21.227 -52.138 1.00 54.47 170 PHE A CA 1
ATOM 1364 C C . PHE A 1 170 ? -48.678 -20.086 -53.161 1.00 54.47 170 PHE A C 1
ATOM 1366 O O . PHE A 1 170 ? -49.694 -19.608 -53.650 1.00 54.47 170 PHE A O 1
ATOM 1373 N N . ASP A 1 171 ? -47.455 -19.725 -53.552 1.00 49.19 171 ASP A N 1
ATOM 1374 C CA . ASP A 1 171 ? -47.190 -19.228 -54.905 1.00 49.19 171 ASP A CA 1
ATOM 1375 C C . ASP A 1 171 ? -45.950 -19.944 -55.455 1.00 49.19 171 ASP A C 1
ATOM 1377 O O . ASP A 1 171 ? -44.796 -19.641 -55.147 1.00 49.19 171 ASP A O 1
ATOM 1381 N N . ASP A 1 172 ? -46.245 -20.985 -56.227 1.00 57.09 172 ASP A N 1
ATOM 1382 C CA . ASP A 1 172 ? -45.329 -21.768 -57.037 1.00 57.09 172 ASP A CA 1
ATOM 1383 C C . ASP A 1 172 ? -45.152 -21.038 -58.372 1.00 57.09 172 ASP A C 1
ATOM 1385 O O . ASP A 1 172 ? -46.007 -21.131 -59.251 1.00 57.09 172 ASP A O 1
ATOM 1389 N N . GLN A 1 1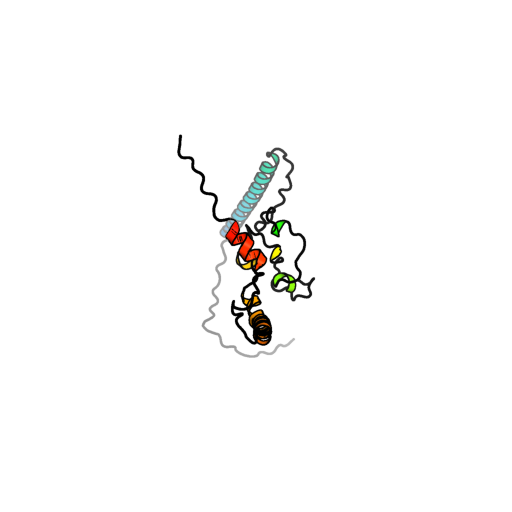73 ? -44.064 -20.279 -58.531 1.00 51.06 173 GLN A N 1
ATOM 1390 C CA . GLN A 1 173 ? -43.577 -19.877 -59.851 1.00 51.06 173 GLN A CA 1
ATOM 1391 C C . GLN A 1 173 ? -42.048 -19.960 -59.907 1.00 51.06 173 GLN A C 1
ATOM 1393 O O . GLN A 1 173 ? -41.321 -19.016 -59.616 1.00 51.06 173 GLN A O 1
ATOM 1398 N N . ASN A 1 174 ? -41.575 -21.135 -60.325 1.00 44.28 174 ASN A N 1
ATOM 1399 C CA . ASN A 1 174 ? -40.830 -21.265 -61.577 1.00 44.28 174 ASN A CA 1
ATOM 1400 C C . ASN A 1 174 ? -39.803 -20.152 -61.875 1.00 44.28 174 ASN A C 1
ATOM 1402 O O . ASN A 1 174 ? -40.180 -19.147 -62.466 1.00 44.28 174 ASN A O 1
ATOM 1406 N N . LEU A 1 175 ? -38.506 -20.398 -61.637 1.00 47.31 175 LEU A N 1
ATOM 1407 C CA . LEU A 1 175 ? -37.524 -20.300 -62.728 1.00 47.31 175 LEU A CA 1
ATOM 1408 C C . LEU A 1 175 ? -36.175 -20.945 -62.377 1.00 47.31 175 LEU A C 1
ATOM 1410 O O . LEU A 1 175 ? -35.312 -20.383 -61.708 1.00 47.31 175 LEU A O 1
ATOM 1414 N N . VAL A 1 176 ? -35.969 -22.123 -62.950 1.00 50.88 176 VAL A N 1
ATOM 1415 C CA . VAL A 1 176 ? -34.649 -22.615 -63.341 1.00 50.88 176 VAL A CA 1
ATOM 1416 C C . VAL A 1 176 ? -34.072 -21.647 -64.382 1.00 50.88 176 VAL A C 1
ATOM 1418 O O . VAL A 1 176 ? -34.732 -21.440 -65.399 1.00 50.88 176 VAL A O 1
ATOM 1421 N N . ARG A 1 177 ? -32.846 -21.140 -64.191 1.00 43.25 177 ARG A N 1
ATOM 1422 C CA . ARG A 1 177 ? -31.728 -21.151 -65.172 1.00 43.25 177 ARG A CA 1
ATOM 1423 C C . ARG A 1 177 ? -30.697 -20.037 -64.929 1.00 43.25 177 ARG A C 1
ATOM 1425 O O . ARG A 1 177 ? -31.058 -18.870 -64.876 1.00 43.25 177 ARG A O 1
ATOM 1432 N N . THR A 1 178 ? -29.437 -20.497 -64.954 1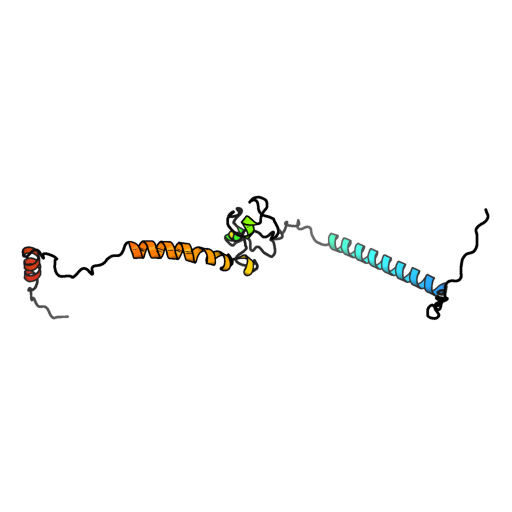.00 42.22 178 THR A N 1
ATOM 1433 C CA . THR A 1 178 ? -28.169 -19.845 -65.362 1.00 42.22 178 THR A CA 1
ATOM 1434 C C . THR A 1 178 ? -27.670 -18.647 -64.576 1.00 42.22 178 THR A C 1
ATOM 1436 O O . THR A 1 178 ? -28.270 -17.564 -64.708 1.00 42.22 178 THR A O 1
#

InterPro domains:
  IPR002857 Zinc finger, CXXC-type [PF02008] (66-111)
  IPR002857 Zinc finger, CXXC-type [PS51058] (63-112)

Sequence (178 aa):
MMCVPLPSADKNPALEIRYRHKKSKDKEREGERDRAEKDELRKKAQELALDQSRGSKFSPPQQQIKRSARMCGECEACRRTEDCGQCDFCRDMKKFGGPNKIRQKCRLRQCQVRARESYKYFPASMLRGRDEDLQMLKEQLESSATPEPLSDDDLPIDPDLYQEFCAGAFDDQNLVRT

pLDDT: mean 74.04, std 17.74, range [42.22, 98.31]

Radius of gyration: 45.31 Å; chains: 1; bounding box: 117×46×131 Å

Foldseek 3Di:
DDDDDDDDDDDDPVDDDDDDDDDDPVVVVVVVVVVVVVVVVVVVVVVVVVVVVVPDPDDDPPPPVVQPQQAPCPDPLCPDPDAPCPAPLNLQDVVSVHVVPVVDGHLSNGHPPRGDPVSNDRPCVVVVVCPVVVVVVVVVVVVPDDDDDDDPPDDPDDPVVVVVVVVVPDDDDDDDDD

Secondary structure (DSSP, 8-state):
------------TT------PPPPHHHHHHHHHHHHHHHHHHHHHHHHHHHHHHHS------------TT--SSSHHHH--S--SSSHHHHHSGGGT---SS----GGGS-TTTS-HHHHSPPGGGTTTSHHHHHHHHHHHHHT-------TT-----HHHHHHHHHTS---------

Organism: Pelodiscus sinensis (NCBI:txid13735)